Protein AF-A0A3G4VQW3-F1 (afdb_monomer_lite)

Secondary structure (DSSP, 8-state):
-EEEGGGTEEEEEETTEEEESSHHHHHHHTT-EEHHHHHHHHHHHHGGGSTTSHHHHTTTTT----------------------------------------------------

Structure (mmCIF, N/CA/C/O backbone):
data_AF-A0A3G4VQW3-F1
#
_entry.id   AF-A0A3G4VQW3-F1
#
loop_
_atom_site.group_PDB
_atom_site.id
_atom_site.type_symbol
_atom_site.label_atom_id
_atom_site.label_alt_id
_atom_site.label_comp_id
_atom_site.label_asym_id
_atom_site.label_entity_id
_atom_site.label_seq_id
_atom_site.pdbx_PDB_ins_code
_atom_site.Cartn_x
_atom_site.Cartn_y
_atom_site.Cartn_z
_atom_site.occupancy
_atom_site.B_iso_or_equiv
_atom_site.auth_seq_id
_atom_site.auth_comp_id
_atom_site.auth_asym_id
_atom_site.auth_atom_id
_atom_site.pdbx_PDB_model_num
ATOM 1 N N . MET A 1 1 ? 3.794 -0.084 11.991 1.00 96.12 1 MET A N 1
ATOM 2 C CA . MET A 1 1 ? 3.916 0.843 10.844 1.00 96.12 1 MET A CA 1
ATOM 3 C C . MET A 1 1 ? 4.790 0.203 9.778 1.00 96.12 1 MET A C 1
ATOM 5 O O . MET A 1 1 ? 5.617 -0.626 10.138 1.00 96.12 1 MET A O 1
ATOM 9 N N . PHE A 1 2 ? 4.595 0.538 8.507 1.00 98.25 2 PHE A N 1
ATOM 10 C CA . PHE A 1 2 ? 5.414 0.063 7.388 1.00 98.25 2 PHE A CA 1
ATOM 11 C C . PHE A 1 2 ? 5.416 1.094 6.248 1.00 98.25 2 PHE A C 1
ATOM 13 O O . PHE A 1 2 ? 4.564 1.980 6.230 1.00 98.25 2 PHE A O 1
ATOM 20 N N . ARG A 1 3 ? 6.360 0.970 5.308 1.00 98.00 3 ARG A N 1
ATOM 21 C CA . ARG A 1 3 ? 6.483 1.831 4.119 1.00 98.00 3 ARG A CA 1
ATOM 22 C C . ARG A 1 3 ? 6.292 1.001 2.851 1.00 98.00 3 ARG A C 1
ATOM 24 O O . ARG A 1 3 ? 6.756 -0.136 2.804 1.00 98.00 3 ARG A O 1
ATOM 31 N N . GLU A 1 4 ? 5.665 1.572 1.830 1.00 97.25 4 GLU A N 1
ATOM 32 C CA . GLU A 1 4 ? 5.651 1.082 0.448 1.00 97.25 4 GLU A CA 1
ATOM 33 C C . GLU A 1 4 ? 6.650 1.920 -0.366 1.00 97.25 4 GLU A C 1
ATOM 35 O O . GLU A 1 4 ? 6.298 2.993 -0.856 1.00 97.25 4 GLU A O 1
ATOM 40 N N . PRO A 1 5 ? 7.913 1.470 -0.517 1.00 96.00 5 PRO A N 1
ATOM 41 C CA . PRO A 1 5 ? 8.977 2.322 -1.050 1.00 96.00 5 PRO A CA 1
ATOM 42 C C . PRO A 1 5 ? 8.756 2.772 -2.496 1.00 96.00 5 PRO A C 1
ATOM 44 O O . PRO A 1 5 ? 9.294 3.793 -2.896 1.00 96.00 5 PRO A O 1
ATOM 47 N N . GLN A 1 6 ? 7.974 2.017 -3.276 1.00 95.88 6 GLN A N 1
ATOM 48 C CA . GLN A 1 6 ? 7.702 2.304 -4.691 1.00 95.88 6 GLN A CA 1
ATOM 49 C C . GLN A 1 6 ? 6.959 3.627 -4.908 1.00 95.88 6 GLN A C 1
ATOM 51 O O . GLN A 1 6 ? 7.093 4.230 -5.966 1.00 95.88 6 GLN A O 1
ATOM 56 N N . ILE A 1 7 ? 6.186 4.063 -3.914 1.00 97.44 7 ILE A N 1
ATOM 57 C CA . ILE A 1 7 ? 5.392 5.297 -3.965 1.00 97.44 7 ILE A CA 1
ATOM 58 C C . ILE A 1 7 ? 5.660 6.199 -2.758 1.00 97.44 7 ILE A C 1
ATOM 60 O O . ILE A 1 7 ? 4.859 7.072 -2.468 1.00 97.44 7 ILE A O 1
ATOM 64 N N . ASP A 1 8 ? 6.741 5.930 -2.023 1.00 98.38 8 ASP A N 1
ATOM 65 C CA . ASP A 1 8 ? 7.102 6.624 -0.783 1.00 98.38 8 ASP A CA 1
ATOM 66 C C . ASP A 1 8 ? 5.979 6.739 0.268 1.00 98.38 8 ASP A C 1
ATOM 68 O O . ASP A 1 8 ? 5.948 7.673 1.053 1.00 98.38 8 ASP A O 1
ATOM 72 N N . ALA A 1 9 ? 5.059 5.774 0.316 1.00 98.56 9 ALA A N 1
ATOM 73 C CA . ALA A 1 9 ? 3.895 5.853 1.198 1.00 98.56 9 ALA A CA 1
ATOM 74 C C . ALA A 1 9 ? 4.143 5.179 2.550 1.00 98.56 9 ALA A C 1
ATOM 76 O O . ALA A 1 9 ? 4.650 4.052 2.604 1.00 98.56 9 ALA A O 1
ATOM 77 N N . T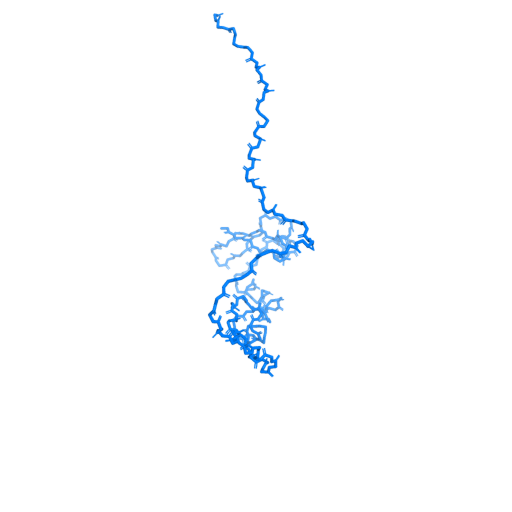RP A 1 10 ? 3.699 5.807 3.637 1.00 98.69 10 TRP A N 1
ATOM 78 C CA . TRP A 1 10 ? 3.781 5.271 4.996 1.00 98.69 10 TRP A CA 1
ATOM 79 C C . TRP A 1 10 ? 2.407 4.896 5.558 1.00 98.69 10 TRP A C 1
ATOM 81 O O . TRP A 1 10 ? 1.439 5.649 5.486 1.00 98.69 10 TRP A O 1
ATOM 91 N N . TYR A 1 11 ? 2.324 3.725 6.191 1.00 98.75 11 TYR A N 1
ATOM 92 C CA . TYR A 1 11 ? 1.070 3.158 6.684 1.00 98.75 11 TYR A CA 1
ATOM 93 C C . TYR A 1 11 ? 1.176 2.603 8.107 1.00 98.75 11 TYR A C 1
ATOM 95 O O . TYR A 1 11 ? 2.230 2.149 8.574 1.00 98.75 11 TYR A O 1
ATOM 103 N N . VAL A 1 12 ? 0.027 2.512 8.775 1.00 98.69 12 VAL A N 1
ATOM 104 C CA . VAL A 1 12 ? -0.174 1.657 9.950 1.00 98.69 12 VAL A CA 1
ATOM 105 C C . VAL A 1 12 ? -1.203 0.575 9.625 1.00 98.69 12 VAL A C 1
ATOM 107 O O . VAL A 1 12 ? -2.252 0.853 9.051 1.00 98.69 12 VAL A O 1
ATOM 110 N N . ALA A 1 13 ? -0.896 -0.673 9.983 1.00 98.06 13 ALA A N 1
ATOM 111 C CA . ALA A 1 13 ? -1.822 -1.794 9.873 1.00 98.06 13 ALA A CA 1
ATOM 112 C C . ALA A 1 13 ? -2.237 -2.271 11.265 1.00 98.06 13 ALA A C 1
ATOM 114 O O . ALA A 1 13 ? -1.394 -2.417 12.150 1.00 98.06 13 ALA A O 1
ATOM 115 N N . GLY A 1 14 ? -3.529 -2.532 11.437 1.00 97.38 14 GLY A N 1
ATOM 116 C CA . GLY A 1 14 ? -4.121 -2.995 12.690 1.00 97.38 14 GLY A CA 1
ATOM 117 C C . GLY A 1 14 ? -5.629 -3.184 12.544 1.00 97.38 14 GLY A C 1
ATOM 118 O O . GLY A 1 14 ? -6.254 -2.546 11.699 1.00 97.38 14 GLY A O 1
ATOM 119 N N . GLY A 1 15 ? -6.219 -4.104 13.313 1.00 96.94 15 GLY A N 1
ATOM 120 C CA . GLY A 1 15 ? -7.670 -4.350 13.279 1.00 96.94 15 GLY A CA 1
ATOM 121 C C . GLY A 1 15 ? -8.216 -4.725 11.893 1.00 96.94 15 GLY A C 1
ATOM 122 O O . GLY A 1 15 ? -9.339 -4.366 11.555 1.00 96.94 15 GLY A O 1
ATOM 123 N N . GLY A 1 16 ? -7.404 -5.375 11.050 1.00 98.19 16 GLY A N 1
ATOM 124 C CA . GLY A 1 16 ? -7.787 -5.734 9.679 1.00 98.19 16 GLY A CA 1
ATOM 125 C C . GLY A 1 16 ? -7.854 -4.556 8.700 1.00 98.19 16 GLY A C 1
ATOM 126 O O . GLY A 1 16 ? -8.347 -4.729 7.584 1.00 98.19 16 GLY A O 1
ATOM 127 N N . ARG A 1 17 ? -7.352 -3.377 9.082 1.00 98.50 17 ARG A N 1
ATOM 128 C CA . ARG A 1 17 ? -7.276 -2.183 8.235 1.00 98.50 17 ARG A CA 1
ATOM 129 C C . ARG A 1 17 ? -5.838 -1.747 7.997 1.00 98.50 17 ARG A C 1
ATOM 131 O O . ARG A 1 17 ? -4.935 -2.078 8.765 1.00 98.50 17 ARG A O 1
ATOM 138 N N . VAL A 1 18 ? -5.665 -0.972 6.936 1.00 98.75 18 VAL A N 1
ATOM 139 C CA . VAL A 1 18 ? -4.446 -0.237 6.605 1.00 98.75 18 VAL A CA 1
ATOM 140 C C . VAL A 1 18 ? -4.829 1.232 6.491 1.00 98.75 18 VAL A C 1
ATOM 142 O O . VAL A 1 18 ? -5.673 1.585 5.665 1.00 98.75 18 VAL A O 1
ATOM 145 N N . LEU A 1 19 ? -4.255 2.068 7.353 1.00 98.81 19 LEU A N 1
ATOM 146 C CA . LEU A 1 19 ? -4.522 3.504 7.413 1.00 98.81 19 LEU A CA 1
ATOM 147 C C . LEU A 1 19 ? -3.299 4.286 6.917 1.00 98.81 19 LEU A C 1
ATOM 149 O O . LEU A 1 19 ? -2.169 3.856 7.184 1.00 98.81 19 LEU A O 1
ATOM 153 N N . PRO A 1 20 ? -3.510 5.411 6.213 1.00 98.69 20 PRO A N 1
ATOM 154 C CA . PRO A 1 20 ? -2.419 6.267 5.772 1.00 98.69 20 PRO A CA 1
ATOM 155 C C . PRO A 1 20 ? -1.780 7.003 6.953 1.00 98.69 20 PRO A C 1
ATOM 157 O O . PRO A 1 20 ? -2.465 7.357 7.914 1.00 98.69 20 PRO A O 1
ATOM 160 N N . LEU A 1 21 ? -0.472 7.238 6.874 1.00 98.69 21 LEU A N 1
ATOM 161 C CA . LEU A 1 21 ? 0.273 8.088 7.810 1.00 98.69 21 LEU A CA 1
ATOM 162 C C . LEU A 1 21 ? 0.821 9.357 7.148 1.00 98.69 21 LEU A C 1
ATOM 164 O O . LEU A 1 21 ? 1.206 10.285 7.853 1.00 98.69 21 LEU A O 1
ATOM 168 N N . ASP A 1 22 ? 0.842 9.403 5.820 1.00 98.69 22 ASP A N 1
ATOM 169 C CA . ASP A 1 22 ? 1.318 10.522 5.019 1.00 98.69 22 ASP A CA 1
ATOM 170 C C . ASP A 1 22 ? 0.424 10.768 3.794 1.00 98.69 22 ASP A C 1
ATOM 172 O O . ASP A 1 22 ? -0.571 10.077 3.545 1.00 98.69 22 ASP A O 1
ATOM 176 N N . GLU A 1 23 ? 0.766 11.806 3.035 1.00 98.56 23 GLU A N 1
ATOM 177 C CA . GLU A 1 23 ? 0.010 12.206 1.853 1.00 98.56 23 GLU A CA 1
ATOM 178 C C . GLU A 1 23 ? 0.076 11.175 0.719 1.00 98.56 23 GLU A C 1
ATOM 180 O O . GLU A 1 23 ? -0.932 10.964 0.043 1.00 98.56 23 GLU A O 1
ATOM 185 N N . ASP A 1 24 ? 1.205 10.488 0.535 1.00 98.69 24 ASP A N 1
ATOM 186 C CA . ASP A 1 24 ? 1.361 9.446 -0.482 1.00 98.69 24 ASP A CA 1
ATOM 187 C C . ASP A 1 24 ? 0.498 8.222 -0.185 1.00 98.69 24 ASP A C 1
ATOM 189 O O . ASP A 1 24 ? -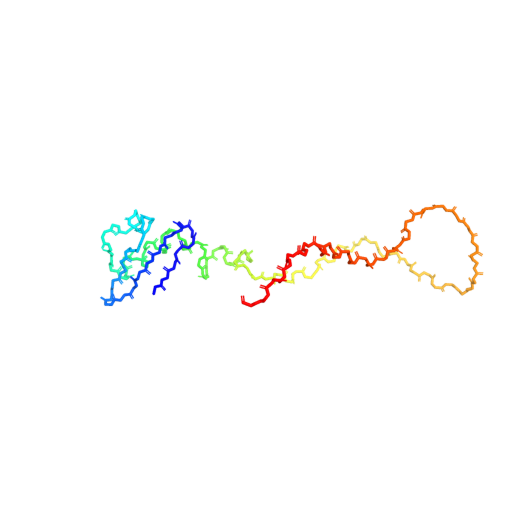0.202 7.716 -1.071 1.00 98.69 24 ASP A O 1
ATOM 193 N N . ALA A 1 25 ? 0.437 7.794 1.076 1.00 98.56 25 ALA A N 1
ATOM 194 C CA . ALA A 1 25 ? -0.516 6.780 1.495 1.00 98.56 25 ALA A CA 1
ATOM 195 C C . ALA A 1 25 ? -1.960 7.263 1.320 1.00 98.56 25 ALA A C 1
ATOM 197 O O . ALA A 1 25 ? -2.805 6.503 0.846 1.00 98.56 25 ALA A O 1
ATOM 198 N N . GLY A 1 26 ? -2.254 8.526 1.644 1.00 98.56 26 GLY A N 1
ATOM 199 C CA . GLY A 1 26 ? -3.576 9.122 1.438 1.00 98.56 26 GLY A CA 1
ATOM 200 C C . GLY A 1 26 ? -4.012 9.093 -0.030 1.00 98.56 26 GLY A C 1
ATOM 201 O O . GLY A 1 26 ? -5.137 8.695 -0.337 1.00 98.56 26 GLY A O 1
ATOM 202 N N . ARG A 1 27 ? -3.102 9.415 -0.958 1.00 98.50 27 ARG A N 1
ATOM 203 C CA . ARG A 1 27 ? -3.318 9.279 -2.409 1.00 98.50 27 ARG A CA 1
ATOM 204 C C . ARG A 1 27 ? -3.572 7.824 -2.818 1.00 98.50 27 ARG A C 1
ATOM 206 O O . ARG A 1 27 ? -4.364 7.566 -3.723 1.00 98.50 27 ARG A O 1
ATOM 213 N N . ALA A 1 28 ? -2.919 6.869 -2.158 1.00 97.81 28 ALA A N 1
ATOM 214 C CA . ALA A 1 28 ? -2.999 5.453 -2.497 1.00 97.81 28 ALA A CA 1
ATOM 215 C C . ALA A 1 28 ? -4.256 4.736 -1.975 1.00 97.81 28 ALA A C 1
ATOM 217 O O . ALA A 1 28 ? -4.759 3.845 -2.668 1.00 97.81 28 ALA A O 1
ATOM 218 N N . VAL A 1 29 ? -4.729 5.068 -0.766 1.00 98.06 29 VAL A N 1
ATOM 219 C CA . VAL A 1 29 ? -5.804 4.334 -0.063 1.00 98.06 29 VAL A CA 1
ATOM 220 C C . VAL A 1 29 ? -6.931 5.218 0.491 1.00 98.06 29 VAL A C 1
ATOM 222 O O . VAL A 1 29 ? -7.823 4.711 1.176 1.00 98.06 29 VAL A O 1
ATOM 225 N N . GLY A 1 30 ? -6.922 6.526 0.225 1.00 98.19 30 GLY A N 1
ATOM 226 C CA . GLY A 1 30 ? -7.886 7.468 0.800 1.00 98.19 30 GLY A CA 1
ATOM 227 C C . GLY A 1 30 ? -7.799 7.492 2.328 1.00 98.19 30 GLY A C 1
ATOM 228 O O . GLY A 1 30 ? -6.712 7.461 2.889 1.00 98.19 30 GLY A O 1
ATOM 229 N N . GLY A 1 31 ? -8.942 7.473 3.021 1.00 98.00 31 GLY A N 1
ATOM 230 C CA . GLY A 1 31 ? -9.003 7.391 4.493 1.00 98.00 31 GLY A CA 1
ATOM 231 C C . GLY A 1 31 ? -8.610 6.029 5.092 1.00 98.00 31 GLY A C 1
ATOM 232 O O . GLY A 1 31 ? -8.739 5.828 6.299 1.00 98.00 31 GLY A O 1
ATOM 233 N N . GLY A 1 32 ? -8.162 5.081 4.266 1.00 98.06 32 GLY A N 1
ATOM 234 C CA . GLY A 1 32 ? -7.740 3.748 4.675 1.00 98.06 32 GLY A CA 1
ATOM 235 C C . GLY A 1 32 ? -8.695 2.643 4.232 1.00 98.06 32 GLY A C 1
ATOM 236 O O . GLY A 1 32 ? -9.914 2.807 4.160 1.00 98.06 32 GLY A O 1
ATOM 237 N N . VAL A 1 33 ? -8.128 1.466 3.991 1.00 98.81 33 VAL A N 1
ATOM 238 C CA . VAL A 1 33 ? -8.801 0.308 3.383 1.00 98.81 33 VAL A CA 1
ATOM 239 C C . VAL A 1 33 ? -8.720 -0.920 4.287 1.00 98.81 33 VAL A C 1
ATOM 241 O O . VAL A 1 33 ? -8.015 -0.920 5.299 1.00 98.81 33 VAL A O 1
ATOM 244 N N . SER A 1 34 ? -9.440 -1.988 3.940 1.00 98.75 34 SER A N 1
ATOM 245 C CA . SER A 1 34 ? -9.215 -3.294 4.564 1.00 98.75 34 SER A CA 1
ATOM 246 C C . SER A 1 34 ? -7.852 -3.864 4.152 1.00 98.75 34 SER A C 1
ATOM 248 O O . SER A 1 34 ? -7.327 -3.555 3.080 1.00 98.75 34 SER A O 1
ATOM 250 N N . LEU A 1 35 ? -7.281 -4.741 4.978 1.00 98.44 35 LEU A N 1
ATOM 251 C CA . LEU A 1 35 ? -6.026 -5.429 4.665 1.00 98.44 35 LEU A CA 1
ATOM 252 C C . LEU A 1 35 ? -6.133 -6.262 3.376 1.00 98.44 35 LEU A C 1
ATOM 254 O O . LEU A 1 35 ? -5.172 -6.337 2.613 1.00 98.44 35 LEU A O 1
ATOM 258 N N . ALA A 1 36 ? -7.303 -6.854 3.119 1.00 98.62 36 ALA A N 1
ATOM 259 C CA . ALA A 1 36 ? -7.572 -7.601 1.892 1.00 98.62 36 ALA A CA 1
ATOM 260 C C . ALA A 1 36 ? -7.517 -6.690 0.656 1.00 98.62 36 ALA A C 1
ATOM 262 O O . ALA A 1 36 ? -6.767 -6.973 -0.274 1.00 98.62 36 ALA A O 1
ATOM 263 N N . ALA A 1 37 ? -8.206 -5.546 0.696 1.00 98.56 37 ALA A N 1
ATOM 264 C CA . ALA A 1 37 ? -8.183 -4.574 -0.395 1.00 98.56 37 ALA A CA 1
ATOM 265 C C . ALA A 1 37 ? -6.774 -3.998 -0.624 1.00 98.56 37 ALA A C 1
ATOM 267 O O . ALA A 1 37 ? -6.348 -3.821 -1.766 1.00 98.56 37 ALA A O 1
ATOM 268 N N . TYR A 1 38 ? -6.011 -3.758 0.451 1.00 98.31 38 TYR A N 1
ATOM 269 C CA . TYR A 1 38 ? -4.610 -3.353 0.330 1.00 98.31 38 TYR A CA 1
ATOM 270 C C . TYR A 1 38 ? -3.767 -4.430 -0.373 1.00 98.31 38 TYR A C 1
ATOM 272 O O . TYR A 1 38 ? -3.021 -4.120 -1.302 1.00 98.31 38 TYR A O 1
ATOM 280 N N . ARG A 1 39 ? -3.924 -5.707 0.006 1.00 96.56 39 ARG A N 1
ATOM 281 C CA . ARG A 1 39 ? -3.220 -6.829 -0.636 1.00 96.56 39 ARG A CA 1
ATOM 282 C C . ARG A 1 39 ? -3.563 -6.940 -2.120 1.00 96.56 39 ARG A C 1
ATOM 284 O O . ARG A 1 39 ? -2.656 -7.094 -2.929 1.00 96.56 39 ARG A O 1
ATOM 291 N N . GLU A 1 40 ? -4.834 -6.833 -2.486 1.00 98.00 40 GLU A N 1
ATOM 292 C CA . GLU A 1 40 ? -5.266 -6.865 -3.889 1.00 98.00 40 GLU A CA 1
ATOM 293 C C . GLU A 1 40 ? -4.667 -5.713 -4.703 1.00 98.00 40 GLU A C 1
ATOM 295 O O . GLU A 1 40 ? -4.185 -5.930 -5.816 1.00 98.00 40 GLU A O 1
ATOM 300 N N . ARG A 1 41 ? -4.622 -4.496 -4.140 1.00 97.44 41 ARG A N 1
ATOM 301 C CA . ARG A 1 41 ? -3.947 -3.346 -4.766 1.00 97.44 41 ARG A CA 1
ATOM 302 C C . ARG A 1 41 ? -2.471 -3.643 -5.016 1.00 97.44 41 ARG A C 1
ATOM 304 O O . ARG A 1 41 ? -1.995 -3.419 -6.125 1.00 97.44 41 ARG A O 1
ATOM 311 N N . VAL A 1 42 ? -1.765 -4.150 -4.007 1.00 95.94 42 VAL A N 1
ATOM 312 C CA . VAL A 1 42 ? -0.334 -4.476 -4.091 1.00 95.94 42 VAL A CA 1
ATOM 313 C C . VAL A 1 42 ? -0.072 -5.576 -5.118 1.00 95.94 42 VAL A C 1
ATOM 315 O O . VAL A 1 42 ? 0.842 -5.444 -5.925 1.00 95.94 42 VAL A O 1
ATOM 318 N N . VAL A 1 43 ? -0.889 -6.631 -5.151 1.00 95.75 43 VAL A N 1
ATOM 319 C CA . VAL A 1 43 ? -0.768 -7.703 -6.154 1.00 95.75 43 VAL A CA 1
ATOM 320 C C . VAL A 1 43 ? -1.037 -7.173 -7.560 1.00 95.75 43 VAL A C 1
ATOM 322 O O . VAL A 1 43 ? -0.336 -7.539 -8.495 1.00 95.75 43 VAL A O 1
ATOM 325 N N . ARG A 1 44 ? -2.006 -6.275 -7.736 1.00 96.56 44 AR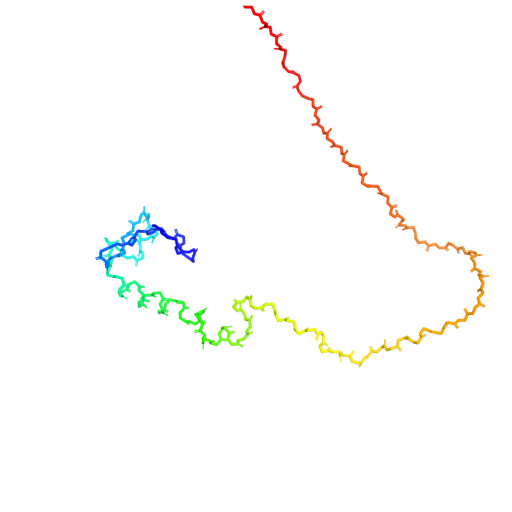G A N 1
ATOM 326 C CA . ARG A 1 44 ? -2.257 -5.648 -9.038 1.00 96.56 44 ARG A CA 1
ATOM 327 C C . ARG A 1 44 ? -1.121 -4.721 -9.475 1.00 96.56 44 ARG A C 1
ATOM 329 O O . ARG A 1 44 ? -0.818 -4.675 -10.660 1.00 96.56 44 ARG A O 1
ATOM 336 N N . ALA A 1 45 ? -0.519 -3.986 -8.544 1.00 96.00 45 ALA A N 1
ATOM 337 C CA . ALA A 1 45 ? 0.549 -3.036 -8.845 1.00 96.00 45 ALA A CA 1
ATOM 338 C C . ALA A 1 45 ? 1.908 -3.716 -9.078 1.00 96.00 45 ALA A C 1
ATOM 340 O O . ALA A 1 45 ? 2.660 -3.286 -9.945 1.00 96.00 45 ALA A O 1
ATOM 341 N N . TYR A 1 46 ? 2.216 -4.765 -8.310 1.00 95.12 46 TYR A N 1
ATOM 342 C CA . TYR A 1 46 ? 3.559 -5.352 -8.244 1.00 95.12 46 TYR A CA 1
ATOM 343 C C . TYR A 1 46 ? 3.564 -6.881 -8.317 1.00 95.12 46 TYR A C 1
ATOM 345 O O . TYR A 1 46 ? 4.577 -7.507 -8.013 1.00 95.12 46 TYR A O 1
ATOM 353 N N . GLY A 1 47 ? 2.446 -7.518 -8.672 1.00 94.31 47 GLY A N 1
ATOM 354 C CA . GLY A 1 47 ? 2.329 -8.979 -8.734 1.00 94.31 47 GLY A CA 1
ATOM 355 C C . GLY A 1 47 ? 3.339 -9.620 -9.680 1.00 94.31 47 GLY A C 1
ATOM 356 O O . GLY A 1 47 ? 3.819 -10.723 -9.424 1.00 94.31 47 GLY A O 1
ATOM 357 N N . ASP A 1 48 ? 3.743 -8.895 -10.721 1.00 94.69 48 ASP A N 1
ATOM 358 C CA . ASP A 1 48 ? 4.804 -9.292 -11.640 1.00 94.69 48 ASP A CA 1
ATOM 359 C C . ASP A 1 48 ? 6.201 -9.274 -11.005 1.00 94.69 48 ASP A C 1
ATOM 361 O O . ASP A 1 48 ? 7.120 -9.807 -11.612 1.00 94.69 48 ASP A O 1
ATOM 365 N N . LYS A 1 49 ? 6.374 -8.685 -9.815 1.00 90.44 49 LYS A N 1
ATOM 366 C CA . LYS A 1 49 ? 7.620 -8.651 -9.030 1.00 90.44 49 LYS A CA 1
ATOM 367 C C . LYS A 1 49 ? 7.596 -9.573 -7.813 1.00 90.44 49 LYS A C 1
ATOM 369 O O . LYS A 1 49 ? 8.604 -9.691 -7.119 1.00 90.44 49 LYS A O 1
ATOM 374 N N . LEU A 1 50 ? 6.472 -10.232 -7.542 1.00 87.31 50 LEU A N 1
ATOM 375 C CA . LEU A 1 50 ? 6.339 -11.149 -6.412 1.00 87.31 50 LEU A CA 1
ATOM 376 C C . LEU A 1 50 ? 6.978 -12.519 -6.706 1.00 87.31 50 LEU A C 1
ATOM 378 O O . LEU A 1 50 ? 7.225 -12.857 -7.870 1.00 87.31 50 LEU A O 1
ATOM 382 N N . PRO A 1 51 ? 7.246 -13.342 -5.674 1.00 85.88 51 PRO A N 1
ATOM 383 C CA . PRO A 1 51 ? 7.704 -14.715 -5.861 1.00 85.88 51 PRO A CA 1
ATOM 384 C C . PRO A 1 51 ? 6.802 -15.506 -6.821 1.00 85.88 51 PRO A C 1
ATOM 386 O O . PRO A 1 51 ? 5.579 -15.409 -6.767 1.00 85.88 51 PRO A O 1
ATOM 389 N N . GLY A 1 52 ? 7.412 -16.286 -7.716 1.00 87.69 52 GLY A N 1
ATOM 390 C CA . GLY A 1 52 ? 6.699 -17.076 -8.731 1.00 87.69 52 GLY A CA 1
ATOM 391 C C . GLY A 1 52 ? 6.349 -16.328 -10.027 1.00 87.69 52 GLY A C 1
ATOM 392 O O . GLY A 1 52 ? 5.997 -16.972 -11.020 1.00 87.69 52 GLY A O 1
ATOM 393 N N . SER A 1 53 ? 6.507 -15.002 -10.061 1.00 90.94 53 SER A N 1
ATOM 394 C CA . SER A 1 53 ? 6.367 -14.185 -11.273 1.00 90.94 53 SER A CA 1
ATOM 395 C C . SER A 1 53 ? 7.447 -14.475 -12.326 1.00 90.94 53 SER A C 1
ATOM 397 O O . SER A 1 53 ? 8.487 -15.077 -12.043 1.00 90.94 53 SER A O 1
ATOM 399 N N . ALA A 1 54 ? 7.233 -13.999 -13.557 1.00 91.69 54 ALA A N 1
ATOM 400 C CA . ALA A 1 54 ? 8.251 -14.047 -14.609 1.00 91.69 54 ALA A CA 1
ATOM 401 C C . ALA A 1 54 ? 9.519 -13.263 -14.223 1.00 91.69 54 ALA A C 1
ATOM 403 O O . ALA A 1 54 ? 10.629 -13.727 -14.476 1.00 91.69 54 ALA A O 1
ATOM 404 N N . TYR A 1 55 ? 9.367 -12.121 -13.541 1.00 89.19 55 TYR A N 1
ATOM 405 C CA . TYR A 1 55 ? 10.494 -11.335 -13.039 1.00 89.19 55 TYR A CA 1
ATOM 406 C C . TYR A 1 55 ? 11.365 -12.152 -12.079 1.00 89.19 55 TYR A C 1
ATOM 408 O O . TYR A 1 55 ? 12.584 -12.196 -12.243 1.00 89.19 55 TYR A O 1
ATOM 416 N N . ALA A 1 56 ? 10.744 -12.870 -11.137 1.00 89.56 56 ALA A N 1
ATOM 417 C CA . ALA A 1 56 ? 11.458 -13.754 -10.220 1.00 89.56 56 ALA A CA 1
ATOM 418 C C . ALA A 1 56 ? 12.147 -14.917 -10.955 1.00 89.56 56 ALA A C 1
ATOM 420 O O . ALA A 1 56 ? 13.326 -15.173 -10.720 1.00 89.56 56 ALA A O 1
ATOM 421 N N . LYS A 1 57 ? 11.451 -15.571 -11.895 1.00 88.38 57 LYS A N 1
ATOM 422 C CA . LYS A 1 57 ? 12.001 -16.676 -12.707 1.00 88.38 57 LYS A CA 1
ATOM 423 C C . LYS A 1 57 ? 13.180 -16.253 -13.588 1.00 88.38 57 LYS A C 1
ATOM 425 O O . LYS A 1 57 ? 14.050 -17.066 -13.859 1.00 88.38 57 LYS A O 1
ATOM 430 N N . SER A 1 58 ? 13.230 -14.987 -14.001 1.00 87.75 58 SER A N 1
ATOM 431 C CA . SER A 1 58 ? 14.327 -14.427 -14.803 1.00 87.75 58 SER A CA 1
ATOM 432 C C . SER A 1 58 ? 15.577 -14.035 -13.995 1.00 87.75 58 SER A C 1
ATOM 434 O O . SER A 1 58 ? 16.479 -13.404 -14.537 1.00 87.75 58 SER A O 1
ATOM 436 N N . GLY A 1 59 ? 15.627 -14.330 -12.689 1.00 86.38 59 GLY A N 1
ATOM 437 C CA . GLY A 1 59 ? 16.765 -13.989 -11.820 1.00 86.38 59 GLY A CA 1
ATOM 438 C C . GLY A 1 59 ? 16.858 -12.504 -11.437 1.00 86.38 59 GLY A C 1
ATOM 439 O O . GLY A 1 59 ? 17.719 -12.111 -10.653 1.00 86.38 59 GLY A O 1
ATOM 440 N N . LYS A 1 60 ? 15.943 -11.654 -11.921 1.00 84.62 60 LYS A N 1
ATOM 441 C CA . LYS A 1 60 ? 15.953 -10.197 -11.686 1.00 84.62 60 LYS A CA 1
ATOM 442 C C . LYS A 1 60 ? 15.509 -9.791 -10.277 1.00 84.62 60 LYS A C 1
ATOM 444 O O . LYS A 1 60 ? 15.731 -8.652 -9.877 1.00 84.62 60 LYS A O 1
ATOM 449 N N . ALA A 1 61 ? 14.916 -10.706 -9.510 1.00 83.00 61 ALA A N 1
ATOM 450 C CA . ALA A 1 61 ? 14.454 -10.467 -8.139 1.00 83.00 61 ALA A CA 1
ATOM 451 C C . ALA A 1 61 ? 15.570 -10.426 -7.072 1.00 83.00 61 ALA A C 1
ATOM 453 O O . ALA A 1 61 ? 15.269 -10.465 -5.884 1.00 83.00 61 ALA A O 1
ATOM 454 N N . GLY A 1 62 ? 16.843 -10.316 -7.470 1.00 74.62 62 GLY A N 1
ATOM 455 C CA . GLY A 1 62 ? 17.963 -10.159 -6.534 1.00 74.62 62 GLY A CA 1
ATOM 456 C C . GLY A 1 62 ? 18.610 -11.468 -6.077 1.00 74.62 62 GLY A C 1
ATOM 457 O O . GLY A 1 62 ? 19.279 -11.491 -5.049 1.00 74.62 62 GLY A O 1
ATOM 458 N N . GLY A 1 63 ? 18.456 -12.552 -6.838 1.00 67.50 63 GLY A N 1
ATOM 459 C CA . GLY A 1 63 ? 19.316 -13.721 -6.688 1.00 67.50 63 GLY A CA 1
ATOM 460 C C . GLY A 1 63 ? 20.618 -13.464 -7.433 1.00 67.50 63 GLY A C 1
ATOM 461 O O . GLY A 1 63 ? 20.593 -13.360 -8.658 1.00 67.50 63 GLY A O 1
ATOM 462 N N . TYR A 1 64 ? 21.740 -13.337 -6.722 1.00 52.75 64 TYR A N 1
ATOM 463 C CA . TYR A 1 64 ? 23.070 -13.380 -7.330 1.00 52.75 64 TYR A CA 1
ATOM 464 C C . TYR A 1 64 ? 23.162 -14.653 -8.175 1.00 52.75 64 TYR A C 1
ATOM 466 O O . TYR A 1 64 ? 23.351 -15.747 -7.649 1.00 52.75 64 TYR A O 1
ATOM 474 N N . SER A 1 65 ? 22.963 -14.523 -9.485 1.00 59.78 65 SER A N 1
ATOM 475 C CA . SER A 1 65 ? 23.184 -15.626 -10.403 1.00 59.78 65 SER A CA 1
ATOM 476 C C . SER A 1 65 ? 24.690 -15.784 -10.473 1.00 59.78 65 SER A C 1
ATOM 478 O O . SER A 1 65 ? 25.371 -14.991 -11.121 1.00 59.78 65 SER A O 1
ATOM 480 N N . ALA A 1 66 ? 25.224 -16.783 -9.777 1.00 55.00 66 ALA A N 1
ATOM 481 C CA . ALA A 1 66 ? 26.511 -17.339 -10.140 1.00 55.00 66 ALA A CA 1
ATOM 482 C C . ALA A 1 66 ? 26.320 -18.095 -11.460 1.00 55.00 66 ALA A C 1
ATOM 484 O O . ALA A 1 66 ? 26.447 -19.313 -11.511 1.00 55.00 66 ALA A O 1
ATOM 485 N N . GLU A 1 67 ? 26.057 -17.371 -12.547 1.00 56.59 67 GLU A N 1
ATOM 486 C CA . GLU A 1 67 ? 26.589 -17.816 -13.824 1.00 56.59 67 GLU A CA 1
ATOM 487 C C . GLU A 1 67 ? 28.088 -17.505 -13.756 1.00 56.59 67 GLU A C 1
ATOM 489 O O . GLU A 1 67 ? 28.595 -16.530 -14.308 1.00 56.59 67 GLU A O 1
ATOM 494 N N . ALA A 1 68 ? 28.786 -18.297 -12.932 1.00 55.19 68 ALA A N 1
ATOM 495 C CA . ALA A 1 68 ? 30.215 -18.469 -13.049 1.00 55.19 68 ALA A CA 1
ATOM 496 C C . ALA A 1 68 ? 30.442 -18.817 -14.514 1.00 55.19 68 ALA A C 1
ATOM 498 O O . ALA A 1 68 ? 29.846 -19.774 -15.004 1.00 55.19 68 ALA A O 1
ATOM 499 N N . GLY A 1 69 ? 31.195 -17.941 -15.183 1.00 49.75 69 GLY A N 1
ATOM 500 C CA . GLY A 1 69 ? 31.327 -17.845 -16.625 1.00 49.75 69 GLY A CA 1
ATOM 501 C C . GLY A 1 69 ? 30.965 -19.118 -17.371 1.00 49.75 69 GLY A C 1
ATOM 502 O O . GLY A 1 69 ? 31.648 -20.134 -17.242 1.00 49.75 69 GLY A O 1
ATOM 503 N N . SER A 1 70 ? 29.959 -19.016 -18.240 1.00 45.06 70 SER A N 1
ATOM 504 C CA . SER A 1 70 ? 30.026 -19.749 -19.496 1.00 45.06 70 SER A CA 1
ATOM 505 C C . SER A 1 70 ? 31.374 -19.392 -20.108 1.00 45.06 70 SER A C 1
ATOM 507 O O . SER A 1 70 ? 31.571 -18.302 -20.646 1.00 45.06 70 SER A O 1
ATOM 509 N N . ALA A 1 71 ? 32.333 -20.284 -19.879 1.00 52.88 71 ALA A N 1
ATOM 510 C CA . ALA A 1 71 ? 33.656 -20.258 -20.435 1.00 52.88 71 ALA A CA 1
ATOM 511 C C . ALA A 1 71 ? 33.479 -20.212 -21.950 1.00 52.88 71 ALA A C 1
ATOM 513 O O . ALA A 1 71 ? 33.274 -21.232 -22.606 1.00 52.88 71 ALA A O 1
ATOM 514 N N . GLY A 1 72 ? 33.539 -19.001 -22.501 1.00 40.00 72 GLY A N 1
ATOM 515 C CA . GLY A 1 72 ? 33.914 -18.792 -23.882 1.00 40.00 72 GLY A CA 1
ATOM 516 C C . GLY A 1 72 ? 35.335 -19.311 -24.018 1.00 40.00 72 GLY A C 1
ATOM 517 O O . GLY A 1 72 ? 36.298 -18.595 -23.757 1.00 40.00 72 GLY A O 1
ATOM 518 N N . ALA A 1 73 ? 35.443 -20.596 -24.344 1.00 51.75 73 ALA A N 1
ATOM 519 C CA . ALA A 1 73 ? 36.656 -21.231 -24.808 1.00 51.75 73 ALA A CA 1
ATOM 520 C C . ALA A 1 73 ? 37.196 -20.410 -25.988 1.00 51.75 73 ALA A C 1
ATOM 522 O O . ALA A 1 73 ? 36.641 -20.427 -27.082 1.00 51.75 73 ALA A O 1
ATOM 523 N N . GLY A 1 74 ? 38.249 -19.637 -25.736 1.00 47.78 74 GLY A N 1
ATOM 524 C CA . GLY A 1 74 ? 38.810 -18.729 -26.726 1.00 47.78 74 GLY A CA 1
ATOM 525 C C . GLY A 1 74 ? 40.018 -17.984 -26.186 1.00 47.78 74 GLY A C 1
ATOM 526 O O . GLY A 1 74 ? 39.963 -16.775 -26.005 1.00 47.78 74 GLY A O 1
ATOM 527 N N . GLY A 1 75 ? 41.101 -18.717 -25.917 1.00 41.12 75 GLY A N 1
ATOM 528 C CA . GLY A 1 75 ? 42.410 -18.120 -25.646 1.00 41.12 75 GLY A CA 1
ATOM 529 C C . GLY A 1 75 ? 43.146 -18.726 -24.460 1.00 41.12 75 GLY A C 1
ATOM 530 O O . GLY A 1 75 ? 43.535 -18.005 -23.546 1.00 41.12 75 GLY A O 1
ATOM 531 N N . ALA A 1 76 ? 43.366 -20.042 -24.465 1.00 45.31 76 ALA A N 1
ATOM 532 C CA . ALA A 1 76 ? 44.428 -20.617 -23.650 1.00 45.31 76 ALA A CA 1
ATOM 533 C C . ALA A 1 76 ? 45.769 -20.082 -24.181 1.00 45.31 76 ALA A C 1
ATOM 535 O O . ALA A 1 76 ? 46.264 -20.550 -25.205 1.00 45.31 76 ALA A O 1
ATOM 536 N N . VAL A 1 77 ? 46.336 -19.071 -23.523 1.00 49.06 77 VAL A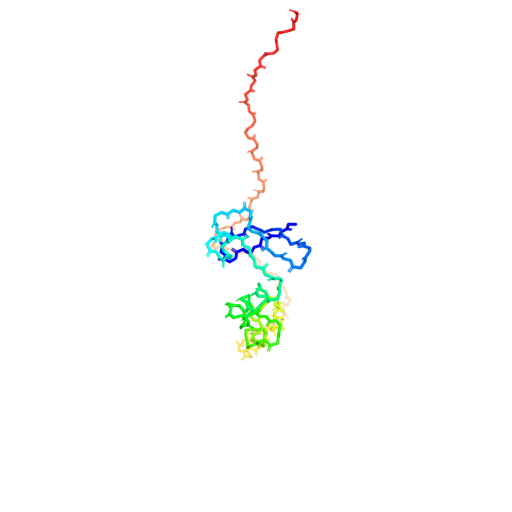 N 1
ATOM 537 C CA . VAL A 1 77 ? 47.739 -18.701 -23.728 1.00 49.06 77 VAL A CA 1
ATOM 538 C C . VAL A 1 77 ? 48.600 -19.736 -22.995 1.00 49.06 77 VAL A C 1
ATOM 540 O O . VAL A 1 77 ? 48.462 -19.882 -21.779 1.00 49.06 77 VAL A O 1
ATOM 543 N N . PRO A 1 78 ? 49.445 -20.518 -23.691 1.00 42.88 78 PRO A N 1
ATOM 544 C CA . PRO A 1 78 ? 50.271 -21.513 -23.027 1.00 42.88 78 PRO A CA 1
ATOM 545 C C . PRO A 1 78 ? 51.364 -20.796 -22.232 1.00 42.88 78 PRO A C 1
ATOM 547 O O . PRO A 1 78 ? 52.241 -20.142 -22.796 1.00 42.88 78 PRO A O 1
ATOM 550 N N . LEU A 1 79 ? 51.318 -20.918 -20.907 1.00 44.62 79 LEU A N 1
ATOM 551 C CA . LEU A 1 79 ? 52.400 -20.477 -20.035 1.00 44.62 79 LEU A CA 1
ATOM 552 C C . LEU A 1 79 ? 53.529 -21.513 -20.120 1.00 44.62 79 LEU A C 1
ATOM 554 O O . LEU A 1 79 ? 53.600 -22.443 -19.319 1.00 44.62 79 LEU A O 1
ATOM 558 N N . SER A 1 80 ? 54.399 -21.379 -21.123 1.00 42.53 80 SER A N 1
ATOM 559 C CA . SER A 1 80 ? 55.676 -22.096 -21.156 1.00 42.53 80 SER A CA 1
ATOM 560 C C . SER A 1 80 ? 56.556 -21.597 -20.010 1.00 42.53 80 SER A C 1
ATOM 562 O O . SER A 1 80 ? 57.173 -20.538 -20.091 1.00 42.53 80 SER A O 1
ATOM 564 N N . ALA A 1 81 ? 56.611 -22.375 -18.931 1.00 47.16 81 ALA A N 1
ATOM 565 C CA . ALA A 1 81 ? 57.593 -22.226 -17.868 1.00 47.16 81 ALA A CA 1
ATOM 566 C C . ALA A 1 81 ? 58.971 -22.689 -18.378 1.00 47.16 81 ALA A C 1
ATOM 568 O O . ALA A 1 81 ? 59.248 -23.885 -18.444 1.00 47.16 81 ALA A O 1
ATOM 569 N N . GLY A 1 82 ? 59.821 -21.736 -18.767 1.00 41.47 82 GLY A N 1
ATOM 570 C CA . GLY A 1 82 ? 61.244 -21.948 -19.049 1.00 41.47 82 GLY A CA 1
ATOM 571 C C . GLY A 1 82 ? 62.111 -21.333 -17.938 1.00 41.47 82 GLY A C 1
ATOM 572 O O . GLY A 1 82 ? 61.780 -20.243 -17.469 1.00 41.47 82 GLY A O 1
ATOM 573 N N . PRO A 1 83 ? 63.189 -21.993 -17.477 1.00 44.81 83 PRO A N 1
ATOM 574 C CA . PRO A 1 83 ? 63.951 -21.536 -16.322 1.00 44.81 83 PRO A CA 1
ATOM 575 C C . PRO A 1 83 ? 65.077 -20.573 -16.729 1.00 44.81 83 PRO A C 1
ATOM 577 O O . PRO A 1 83 ? 65.931 -20.922 -17.539 1.00 44.81 83 PRO A O 1
ATOM 580 N N . GLY A 1 84 ? 65.140 -19.399 -16.095 1.00 42.19 84 GLY A N 1
ATOM 581 C CA . GLY A 1 84 ? 66.384 -18.627 -15.975 1.00 42.19 84 GLY A CA 1
ATOM 582 C C . GLY A 1 84 ? 66.275 -17.129 -16.299 1.00 42.19 84 GLY A C 1
ATOM 583 O O . GLY A 1 84 ? 65.471 -16.747 -17.143 1.00 42.19 84 GLY A O 1
ATOM 584 N N . PRO A 1 85 ? 67.047 -16.263 -15.612 1.00 51.81 85 PRO A N 1
ATOM 585 C CA . PRO A 1 85 ? 66.685 -14.865 -15.400 1.00 51.81 85 PRO A CA 1
ATOM 586 C C . PRO A 1 85 ? 67.399 -13.902 -16.359 1.00 51.81 85 PRO A C 1
ATOM 588 O O . PRO A 1 85 ? 68.598 -14.026 -16.589 1.00 51.81 85 PRO A O 1
ATOM 591 N N . ALA A 1 86 ? 66.688 -12.877 -16.835 1.00 42.72 86 ALA A N 1
ATOM 592 C CA . ALA A 1 86 ? 67.293 -11.661 -17.381 1.00 42.72 86 ALA A CA 1
ATOM 593 C C . ALA A 1 86 ? 66.319 -10.473 -17.265 1.00 42.72 86 ALA A C 1
ATOM 595 O O . ALA A 1 86 ? 65.355 -10.346 -18.012 1.00 42.72 86 ALA A O 1
ATOM 596 N N . VAL A 1 87 ? 66.585 -9.605 -16.292 1.00 47.59 87 VAL A N 1
ATOM 597 C CA . VAL A 1 87 ? 66.193 -8.179 -16.258 1.00 47.59 87 VAL A CA 1
ATOM 598 C C . VAL A 1 87 ? 67.417 -7.401 -16.787 1.00 47.59 87 VAL A C 1
ATOM 600 O O . VAL A 1 87 ? 68.513 -7.928 -16.574 1.00 47.59 87 VAL A O 1
ATOM 603 N N . PRO A 1 88 ? 67.356 -6.174 -17.369 1.00 52.09 88 PRO A N 1
ATOM 604 C CA . PRO A 1 88 ? 66.256 -5.199 -17.548 1.00 52.09 88 PRO A CA 1
ATOM 605 C C . PRO A 1 88 ? 66.173 -4.662 -19.023 1.00 52.09 88 PRO A C 1
ATOM 607 O O . PRO A 1 88 ? 66.879 -5.173 -19.880 1.00 52.09 88 PRO A O 1
ATOM 610 N N . LEU A 1 89 ? 65.333 -3.718 -19.488 1.00 47.41 89 LEU A N 1
ATOM 611 C CA . LEU A 1 89 ? 65.159 -2.313 -19.084 1.00 47.41 89 LEU A CA 1
ATOM 612 C C . LEU A 1 89 ? 64.025 -1.626 -19.905 1.00 47.41 89 LEU A C 1
ATOM 614 O O . LEU A 1 89 ? 63.947 -1.799 -21.115 1.00 47.41 89 LEU A O 1
ATOM 618 N N . ALA A 1 90 ? 63.237 -0.794 -19.207 1.00 46.00 90 ALA A N 1
ATOM 619 C CA . ALA A 1 90 ? 62.519 0.431 -19.619 1.00 46.00 90 ALA A CA 1
ATOM 620 C C . ALA A 1 90 ? 61.533 0.433 -20.814 1.00 46.00 90 ALA A C 1
ATOM 622 O O . ALA A 1 90 ? 61.932 0.493 -21.968 1.00 46.00 90 ALA A O 1
ATOM 623 N N . ALA A 1 91 ? 60.236 0.628 -20.536 1.00 44.69 91 ALA A N 1
ATOM 624 C CA . ALA A 1 91 ? 59.604 1.957 -20.420 1.00 44.69 91 ALA A CA 1
ATOM 625 C C . ALA A 1 91 ? 58.076 1.801 -20.254 1.00 44.69 91 ALA A C 1
ATOM 627 O O . ALA A 1 91 ? 57.405 1.226 -21.104 1.00 44.69 91 ALA A O 1
ATOM 628 N N . GLY A 1 92 ? 57.520 2.311 -19.154 1.00 42.06 92 GLY A N 1
ATOM 629 C CA . GLY A 1 92 ? 56.083 2.247 -18.862 1.00 42.06 92 GLY A CA 1
ATOM 630 C C . GLY A 1 92 ? 55.817 2.539 -17.391 1.00 42.06 92 GLY A C 1
ATOM 631 O O . GLY A 1 92 ? 55.540 1.638 -16.609 1.00 42.06 92 GLY A O 1
ATOM 632 N N . ALA A 1 93 ? 56.030 3.795 -17.006 1.00 43.41 93 ALA A N 1
ATOM 633 C CA . ALA A 1 93 ? 55.917 4.293 -15.644 1.00 43.41 93 ALA A CA 1
ATOM 634 C C . ALA A 1 93 ? 54.485 4.175 -15.091 1.00 43.41 93 ALA A C 1
ATOM 636 O O . ALA A 1 93 ? 53.521 4.519 -15.769 1.00 43.41 93 ALA A O 1
ATOM 637 N N . GLY A 1 94 ? 54.373 3.753 -13.830 1.00 39.88 94 GLY A N 1
ATOM 638 C CA . GLY A 1 94 ? 53.118 3.757 -13.076 1.00 39.88 94 GLY A CA 1
ATOM 639 C C . GLY A 1 94 ? 53.165 2.871 -11.835 1.00 39.88 94 GLY A C 1
ATOM 640 O O . GLY A 1 94 ? 52.303 2.020 -11.654 1.00 39.88 94 GLY A O 1
ATOM 641 N N . VAL A 1 95 ? 54.211 3.010 -11.015 1.00 45.59 95 VAL A N 1
ATOM 642 C CA . VAL A 1 95 ? 54.367 2.258 -9.763 1.00 45.59 95 VAL A CA 1
ATOM 643 C C . VAL A 1 95 ? 53.440 2.818 -8.684 1.00 45.59 95 VAL A C 1
ATOM 645 O O . VAL A 1 95 ? 53.391 4.018 -8.430 1.00 45.59 95 VAL A O 1
ATOM 648 N N . LEU A 1 96 ? 52.741 1.877 -8.054 1.00 53.91 96 LEU A N 1
ATOM 649 C CA . LEU A 1 96 ? 51.996 1.947 -6.803 1.00 53.91 96 LEU A CA 1
ATOM 650 C C . LEU A 1 96 ? 52.725 2.776 -5.733 1.00 53.91 96 LEU A C 1
ATOM 652 O O . LEU A 1 96 ? 53.838 2.434 -5.337 1.00 53.91 96 LEU A O 1
ATOM 656 N N . ALA A 1 97 ? 52.070 3.805 -5.195 1.00 44.53 97 ALA A N 1
ATOM 657 C CA . ALA A 1 97 ? 52.543 4.487 -3.997 1.00 44.53 97 ALA A CA 1
ATOM 658 C C . ALA A 1 97 ? 51.374 4.944 -3.115 1.00 44.53 97 ALA A C 1
ATOM 660 O O . ALA A 1 97 ? 50.600 5.816 -3.490 1.00 44.53 97 ALA A O 1
ATOM 661 N N . GLY A 1 98 ? 51.318 4.362 -1.915 1.00 44.41 98 GLY A N 1
ATOM 662 C CA . GLY A 1 98 ? 51.069 5.108 -0.683 1.00 44.41 98 GLY A CA 1
ATOM 663 C C . GLY A 1 98 ? 49.625 5.474 -0.357 1.00 44.41 98 GLY A C 1
ATOM 664 O O . GLY A 1 98 ? 49.103 6.492 -0.796 1.00 44.41 98 GLY A O 1
ATOM 665 N N . VAL A 1 99 ? 49.042 4.722 0.579 1.00 52.97 99 VAL A N 1
ATOM 666 C CA . VAL A 1 99 ? 48.051 5.266 1.514 1.00 52.97 99 VAL A CA 1
ATOM 667 C C . VAL A 1 99 ? 48.674 6.473 2.223 1.00 52.97 99 VAL A C 1
ATOM 669 O O . VAL A 1 99 ? 49.629 6.318 2.980 1.00 52.97 99 VAL A O 1
ATOM 672 N N . LEU A 1 100 ? 48.117 7.664 2.007 1.00 49.44 100 LEU A N 1
ATOM 673 C CA . LEU A 1 100 ? 48.315 8.825 2.871 1.00 49.44 100 LEU A CA 1
ATOM 674 C C . LEU A 1 100 ? 46.942 9.381 3.245 1.00 49.44 100 LEU A C 1
ATOM 676 O O . LEU A 1 100 ? 46.317 10.147 2.517 1.00 49.44 100 LEU A O 1
ATOM 680 N N . VAL A 1 101 ? 46.476 8.947 4.414 1.00 52.53 101 VAL A N 1
ATOM 681 C CA . VAL A 1 101 ? 45.442 9.630 5.187 1.00 52.53 101 VAL A CA 1
ATOM 682 C C . VAL A 1 101 ? 46.013 10.989 5.586 1.00 52.53 101 VAL A C 1
ATOM 684 O O . VAL A 1 101 ? 46.925 11.056 6.405 1.00 52.53 101 VAL A O 1
ATOM 687 N N . VAL A 1 102 ? 45.484 12.074 5.023 1.00 50.53 102 VAL A N 1
ATOM 688 C CA . VAL A 1 102 ? 45.728 13.428 5.532 1.00 50.53 102 VAL A CA 1
ATOM 689 C C . VAL A 1 102 ? 44.436 13.915 6.168 1.00 50.53 102 VAL A C 1
ATOM 691 O O . VAL A 1 102 ? 43.527 14.409 5.506 1.00 50.53 102 VAL A O 1
ATOM 694 N N . GLY A 1 103 ? 44.354 13.718 7.483 1.00 42.12 103 GLY A N 1
ATOM 695 C CA . GLY A 1 103 ? 43.369 14.372 8.328 1.00 42.12 103 GLY A CA 1
ATOM 696 C C . GLY A 1 103 ? 43.708 15.854 8.450 1.00 42.12 103 GLY A C 1
ATOM 697 O O . GLY A 1 103 ? 44.714 16.215 9.053 1.00 42.12 103 GLY A O 1
ATOM 698 N N . ALA A 1 104 ? 42.863 16.718 7.894 1.00 43.28 104 ALA A N 1
ATOM 699 C CA . ALA A 1 104 ? 42.906 18.154 8.148 1.00 43.28 104 ALA A CA 1
ATOM 700 C C .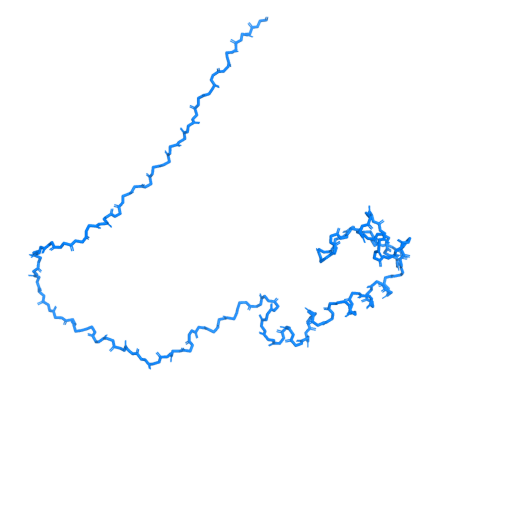 ALA A 1 104 ? 42.076 18.449 9.409 1.00 43.28 104 ALA A C 1
ATOM 702 O O . ALA A 1 104 ? 40.888 18.756 9.350 1.00 43.28 104 ALA A O 1
ATOM 703 N N . GLY A 1 105 ? 42.705 18.286 10.572 1.00 40.59 105 GLY A N 1
ATOM 704 C CA . GLY A 1 105 ? 42.186 18.748 11.854 1.00 40.59 105 GLY A CA 1
ATOM 705 C C . GLY A 1 105 ? 42.906 20.021 12.282 1.00 40.59 105 GLY A C 1
ATOM 706 O O . GLY A 1 105 ? 44.069 19.947 12.657 1.00 40.59 105 GLY A O 1
ATOM 707 N N . ALA A 1 106 ? 42.221 21.168 12.250 1.00 39.94 106 ALA A N 1
ATOM 708 C CA . ALA A 1 106 ? 42.579 22.349 13.042 1.00 39.94 106 ALA A CA 1
ATOM 709 C C . ALA A 1 106 ? 41.458 23.405 13.022 1.00 39.94 106 ALA A C 1
ATOM 711 O O . ALA A 1 106 ? 41.430 24.265 12.150 1.00 39.94 106 ALA A O 1
ATOM 712 N N . VAL A 1 107 ? 40.588 23.411 14.038 1.00 47.09 107 VAL A N 1
ATOM 713 C CA . VAL A 1 107 ? 40.060 24.671 14.589 1.00 47.09 107 VAL A CA 1
ATOM 714 C C . VAL A 1 107 ? 40.094 24.561 16.108 1.00 47.09 107 VAL A C 1
ATOM 716 O O . VAL A 1 107 ? 39.257 23.917 16.738 1.00 47.09 107 VAL A O 1
ATOM 719 N N . ALA A 1 108 ? 41.103 25.197 16.693 1.00 44.97 108 ALA A N 1
ATOM 720 C CA . ALA A 1 108 ? 41.166 25.473 18.114 1.00 44.97 108 ALA A CA 1
ATOM 721 C C . ALA A 1 108 ? 40.125 26.548 18.463 1.00 44.97 108 ALA A C 1
ATOM 723 O O . ALA A 1 108 ? 40.167 27.654 17.922 1.00 44.97 108 ALA A O 1
ATOM 724 N N . ARG A 1 109 ? 39.226 26.269 19.413 1.00 55.16 109 ARG A N 1
ATOM 725 C CA . ARG A 1 109 ? 38.530 27.327 20.154 1.00 55.16 109 ARG A CA 1
ATOM 726 C C . ARG A 1 109 ? 38.789 27.167 21.643 1.00 55.16 109 ARG A C 1
ATOM 728 O O . ARG A 1 109 ? 38.459 26.160 22.260 1.00 55.16 109 ARG A O 1
ATOM 735 N N . ALA A 1 110 ? 39.459 28.192 22.153 1.00 54.66 110 ALA A N 1
ATOM 736 C CA . ALA A 1 110 ? 39.983 28.332 23.493 1.00 54.66 110 ALA A CA 1
ATOM 737 C C . ALA A 1 110 ? 38.928 28.108 24.580 1.00 54.66 110 ALA A C 1
ATOM 739 O O . ALA A 1 110 ? 37.841 28.687 24.552 1.00 54.66 110 ALA A O 1
ATOM 740 N N . ARG A 1 111 ? 39.320 27.323 25.583 1.00 54.88 111 ARG A N 1
ATOM 741 C CA . ARG A 1 111 ? 38.699 27.311 26.902 1.00 54.88 111 ARG A CA 1
ATOM 742 C C . ARG A 1 111 ? 39.122 28.573 27.650 1.00 54.88 111 ARG A C 1
ATOM 744 O O . ARG A 1 111 ? 40.311 28.870 27.730 1.00 54.88 111 ARG A O 1
ATOM 751 N N . ARG A 1 112 ? 38.158 29.263 28.251 1.00 49.03 112 ARG A N 1
ATOM 752 C CA . ARG A 1 112 ? 38.378 30.009 29.489 1.00 49.03 112 ARG A CA 1
ATOM 753 C C . ARG A 1 112 ? 37.403 29.440 30.513 1.00 49.03 112 ARG A C 1
ATOM 755 O O . ARG A 1 112 ? 36.200 29.454 30.282 1.00 49.03 112 ARG A O 1
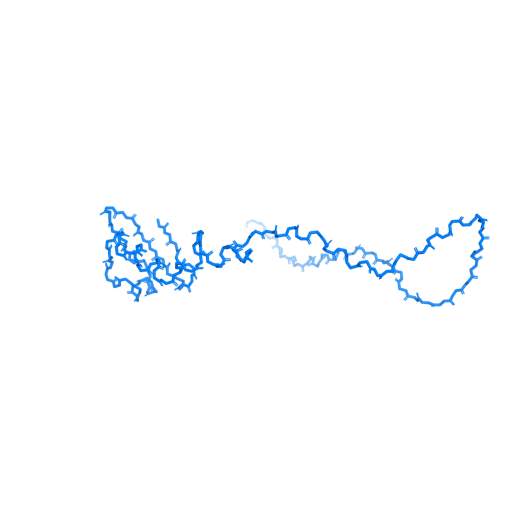ATOM 762 N N . SER A 1 113 ? 37.977 28.838 31.546 1.00 48.38 113 SER A N 1
ATOM 763 C CA . SER A 1 113 ? 37.320 28.351 32.757 1.00 48.38 113 SER A CA 1
ATOM 764 C C . SER A 1 113 ? 37.215 29.500 33.759 1.00 48.38 113 SER A C 1
ATOM 766 O O . SER A 1 113 ? 38.108 30.350 33.771 1.00 48.38 113 SER A O 1
ATOM 768 N N . GLY A 1 114 ? 36.202 29.467 34.623 1.00 41.59 114 GLY A N 1
ATOM 769 C CA . GLY A 1 114 ? 36.060 30.362 35.773 1.00 41.59 114 GLY A CA 1
ATOM 770 C C . GLY A 1 114 ? 34.683 30.977 35.821 1.00 41.59 114 GLY A C 1
ATOM 771 O O . GLY A 1 114 ? 34.542 32.076 35.249 1.00 41.59 114 GLY A O 1
#

pLDDT: mean 73.64, std 24.22, range [39.88, 98.81]

Radius of gyration: 30.66 Å; chains: 1; bounding box: 76×53×62 Å

Sequence (114 aa):
MFREPQIDAWYVAGGGRVLPLDEDAGRAVGGGVSLAAYRERVVRAYGDKLPGSAYAKSGKAGGYSAEAGSAGAGGAVPLSAGPGPAVPLAAGAGVLAGVLVVGAGAVARARRSG

Foldseek 3Di:
DDADVVQRWDWDDDPQKIAGPDPSVCVVAPRTDGPVVVVVSCCVVCVCLDPPHPCVVVVVNPDPPPPVDPPPPDDDPDPPDDDDDDDDDDDDDDDDDDDDDDDPDDDDDDDDDD